Protein AF-A0A2H0D0N5-F1 (afdb_monomer_lite)

Radius of gyration: 19.89 Å; chains: 1; bounding box: 47×27×62 Å

Structure (mmCIF, N/CA/C/O backbone):
data_AF-A0A2H0D0N5-F1
#
_entry.id   AF-A0A2H0D0N5-F1
#
loop_
_atom_site.group_PDB
_atom_site.id
_atom_site.type_symbol
_atom_site.label_atom_id
_atom_site.label_alt_id
_atom_site.label_comp_id
_atom_site.label_asym_id
_atom_site.label_entity_id
_atom_site.label_seq_id
_atom_site.pdbx_PDB_ins_code
_atom_site.Cartn_x
_atom_site.Cartn_y
_atom_site.Cartn_z
_atom_site.occupancy
_atom_site.B_iso_or_equiv
_atom_site.auth_seq_id
_atom_site.auth_comp_id
_atom_site.auth_asym_id
_atom_site.auth_atom_id
_atom_site.pdbx_PDB_model_num
ATOM 1 N N . MET A 1 1 ? -8.485 -6.080 3.039 1.00 82.38 1 MET A N 1
ATOM 2 C CA . MET A 1 1 ? -8.251 -4.779 2.377 1.00 82.38 1 MET A CA 1
ATOM 3 C C . MET A 1 1 ? -9.154 -4.660 1.162 1.00 82.38 1 MET A C 1
ATOM 5 O O . MET A 1 1 ? -9.476 -5.690 0.584 1.00 82.38 1 MET A O 1
ATOM 9 N N . THR A 1 2 ? -9.593 -3.452 0.801 1.00 88.25 2 THR A N 1
ATOM 10 C CA . THR A 1 2 ? -10.503 -3.248 -0.345 1.00 88.25 2 THR A CA 1
ATOM 11 C C . THR A 1 2 ? -9.723 -3.030 -1.641 1.00 88.25 2 THR A C 1
ATOM 13 O O . THR A 1 2 ? -8.685 -2.363 -1.632 1.00 88.25 2 THR A O 1
ATOM 16 N N . GLY A 1 3 ? -10.232 -3.579 -2.749 1.00 87.06 3 GLY A N 1
ATOM 17 C CA . GLY A 1 3 ? -9.579 -3.579 -4.064 1.00 87.06 3 GLY A CA 1
ATOM 18 C C . GLY A 1 3 ? -9.334 -2.199 -4.684 1.00 87.06 3 GLY A C 1
ATOM 19 O O . GLY A 1 3 ? -8.473 -2.068 -5.548 1.00 87.06 3 GLY A O 1
ATOM 20 N N . ASP A 1 4 ? -10.053 -1.173 -4.233 1.00 89.81 4 ASP A N 1
ATOM 21 C CA . ASP A 1 4 ? -9.919 0.212 -4.692 1.00 89.81 4 ASP A CA 1
ATOM 22 C C . ASP A 1 4 ? -8.835 1.009 -3.953 1.00 89.81 4 ASP A C 1
ATOM 24 O O . ASP A 1 4 ? -8.603 2.178 -4.257 1.00 89.81 4 ASP A O 1
ATOM 28 N N . THR A 1 5 ? -8.133 0.384 -3.004 1.00 91.19 5 THR A N 1
ATOM 29 C CA . THR A 1 5 ? -7.027 1.053 -2.321 1.00 91.19 5 THR A CA 1
ATOM 30 C C . THR A 1 5 ? -5.884 1.302 -3.299 1.00 91.19 5 THR A C 1
ATOM 32 O O . THR A 1 5 ? -5.349 0.359 -3.881 1.00 91.19 5 THR A O 1
ATOM 35 N N . LEU A 1 6 ? -5.497 2.567 -3.461 1.00 94.06 6 LEU A N 1
ATOM 36 C CA . LEU A 1 6 ? -4.447 2.974 -4.390 1.00 94.06 6 LEU A CA 1
ATOM 37 C C . LEU A 1 6 ? -3.058 2.725 -3.799 1.00 94.06 6 LEU A C 1
ATOM 39 O O . LEU A 1 6 ? -2.748 3.173 -2.695 1.00 94.06 6 LEU A O 1
ATOM 43 N N . LEU A 1 7 ? -2.212 2.049 -4.570 1.00 94.38 7 LEU A N 1
ATOM 44 C CA . LEU A 1 7 ? -0.817 1.799 -4.246 1.00 94.38 7 LEU A CA 1
ATOM 45 C C . LEU A 1 7 ? 0.098 2.652 -5.133 1.00 94.38 7 LEU A C 1
ATOM 47 O O . LEU A 1 7 ? -0.070 2.645 -6.357 1.00 94.38 7 LEU A O 1
ATOM 51 N N . PRO A 1 8 ? 1.087 3.355 -4.550 1.00 95.75 8 PRO A N 1
ATOM 52 C CA . PRO A 1 8 ? 2.167 3.961 -5.314 1.00 95.75 8 PRO A CA 1
ATOM 53 C C . PRO A 1 8 ? 3.080 2.862 -5.858 1.00 95.75 8 PRO A C 1
ATOM 55 O O . PRO A 1 8 ? 3.793 2.188 -5.106 1.00 95.75 8 PRO A O 1
ATOM 58 N N . ILE A 1 9 ? 3.053 2.683 -7.174 1.00 95.88 9 ILE A N 1
ATOM 59 C CA . ILE A 1 9 ? 3.868 1.699 -7.876 1.00 95.88 9 ILE A CA 1
ATOM 60 C C . ILE A 1 9 ? 4.764 2.370 -8.913 1.00 95.88 9 ILE A C 1
ATOM 62 O O . ILE A 1 9 ? 4.460 3.447 -9.426 1.00 95.88 9 ILE A O 1
ATOM 66 N N . ARG A 1 10 ? 5.847 1.680 -9.267 1.00 94.56 10 ARG A N 1
ATOM 67 C CA . ARG A 1 10 ? 6.591 1.916 -10.499 1.00 94.56 10 ARG A CA 1
ATOM 68 C C . ARG A 1 10 ? 6.594 0.663 -11.369 1.00 94.56 10 ARG A C 1
ATOM 70 O O . ARG A 1 10 ? 6.829 -0.446 -10.876 1.00 94.56 10 ARG A O 1
ATOM 77 N N . ARG A 1 11 ? 6.365 0.841 -12.668 1.00 92.62 11 ARG A N 1
AT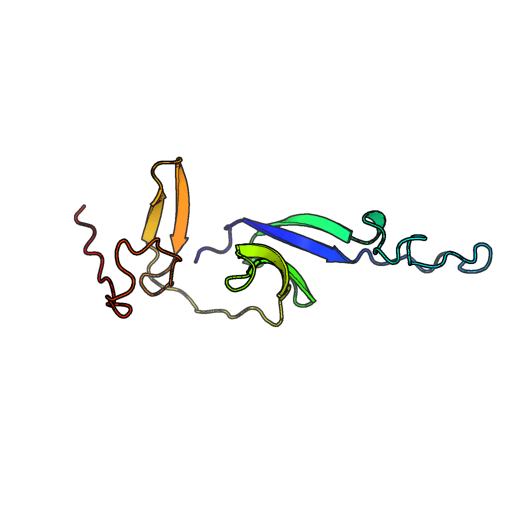OM 78 C CA . ARG A 1 11 ? 6.328 -0.230 -13.674 1.00 92.62 11 ARG A CA 1
ATOM 79 C C . ARG A 1 11 ? 7.364 0.049 -14.752 1.00 92.62 11 ARG A C 1
ATOM 81 O O . ARG A 1 11 ? 7.472 1.174 -15.221 1.00 92.62 11 ARG A O 1
ATOM 88 N N . ARG A 1 12 ? 8.146 -0.959 -15.145 1.00 88.56 12 ARG A N 1
ATOM 89 C CA . ARG A 1 12 ? 9.164 -0.788 -16.192 1.00 88.56 12 ARG A CA 1
ATOM 90 C C . ARG A 1 12 ? 8.487 -0.571 -17.546 1.00 88.56 12 ARG A C 1
ATOM 92 O O . ARG A 1 12 ? 7.653 -1.388 -17.946 1.00 88.56 12 ARG A O 1
ATOM 99 N N . LYS A 1 13 ? 8.878 0.477 -18.268 1.00 84.69 13 LYS A N 1
ATOM 100 C CA . LYS A 1 13 ? 8.395 0.744 -19.625 1.00 84.69 13 LYS A CA 1
ATOM 101 C C . LYS A 1 13 ? 8.819 -0.391 -20.556 1.00 84.69 13 LYS A C 1
ATOM 103 O O . LYS A 1 13 ? 9.974 -0.822 -20.570 1.00 84.69 13 LYS A O 1
ATOM 108 N N . LYS A 1 14 ? 7.883 -0.890 -21.367 1.00 73.00 14 LYS A N 1
ATOM 109 C CA . LYS A 1 14 ? 8.217 -1.804 -22.467 1.00 73.00 14 LYS A CA 1
ATOM 110 C C . LYS A 1 14 ? 8.845 -0.972 -23.581 1.00 73.00 14 LYS A C 1
ATOM 112 O O . LYS A 1 14 ? 8.128 -0.309 -24.325 1.00 73.00 14 LYS A O 1
ATOM 117 N N . VAL A 1 15 ? 10.170 -1.007 -23.707 1.00 64.38 15 VAL A N 1
ATOM 118 C CA . VAL A 1 15 ? 10.861 -0.413 -24.859 1.00 64.38 15 VAL A CA 1
ATOM 119 C C . VAL A 1 15 ? 10.343 -1.115 -26.118 1.00 64.38 15 VAL A C 1
ATOM 121 O O . VAL A 1 15 ? 10.585 -2.309 -26.317 1.00 64.38 15 VAL A O 1
ATOM 124 N N . LYS A 1 16 ? 9.577 -0.404 -26.957 1.00 53.19 16 LYS A N 1
ATOM 125 C CA . LYS A 1 16 ? 9.206 -0.910 -28.284 1.00 53.19 16 LYS A CA 1
ATOM 126 C C . LYS A 1 16 ? 10.513 -1.111 -29.046 1.00 53.19 16 LYS A C 1
ATOM 128 O O . LYS A 1 16 ? 11.291 -0.174 -29.179 1.00 53.19 16 LYS A O 1
ATOM 133 N N . LYS A 1 17 ? 10.763 -2.322 -29.549 1.00 49.31 17 LYS A N 1
ATOM 134 C CA . LYS A 1 17 ? 11.880 -2.621 -30.459 1.00 49.31 17 LYS A CA 1
ATOM 135 C C . LYS A 1 17 ? 11.656 -1.951 -31.829 1.00 49.31 17 LYS A C 1
ATOM 137 O O . LYS A 1 17 ? 11.624 -2.637 -32.841 1.00 49.31 17 LYS A O 1
ATOM 142 N N . LEU A 1 18 ? 11.460 -0.635 -31.883 1.00 47.81 18 LEU A N 1
ATOM 143 C CA . LEU A 1 18 ? 11.583 0.110 -33.129 1.00 47.81 18 LEU A CA 1
ATOM 144 C C . LEU A 1 18 ? 13.057 0.514 -33.258 1.00 47.81 18 LEU A C 1
ATOM 146 O O . LEU A 1 18 ? 13.532 1.403 -32.566 1.00 47.81 18 LEU A O 1
ATOM 150 N N . ASN A 1 19 ? 13.778 -0.206 -34.117 1.00 46.31 19 ASN A N 1
ATOM 151 C CA . ASN A 1 19 ? 15.086 0.157 -34.671 1.00 46.31 19 ASN A CA 1
ATOM 152 C C . ASN A 1 19 ? 16.214 0.448 -33.664 1.00 46.31 19 ASN A C 1
ATOM 154 O O . ASN A 1 19 ? 16.801 1.527 -33.630 1.00 46.31 19 ASN A O 1
ATOM 158 N N . LYS A 1 20 ? 16.630 -0.593 -32.933 1.00 49.84 20 LYS A N 1
ATOM 159 C CA . LYS A 1 20 ? 17.920 -0.662 -32.220 1.00 49.84 20 LYS A CA 1
ATOM 160 C C . LYS A 1 20 ? 19.096 -0.781 -33.210 1.00 49.84 20 LYS A C 1
ATOM 162 O O . LYS A 1 20 ? 19.802 -1.784 -33.204 1.00 49.84 20 LYS A O 1
ATOM 167 N N . LYS A 1 21 ? 19.269 0.180 -34.122 1.00 47.19 21 LYS A N 1
ATOM 168 C CA . LYS A 1 21 ? 20.420 0.186 -35.044 1.00 47.19 21 LYS A CA 1
ATOM 169 C C . LYS A 1 21 ? 21.196 1.500 -35.108 1.00 47.19 21 LYS A C 1
ATOM 171 O O . LYS A 1 21 ? 22.122 1.565 -35.901 1.00 47.19 21 LYS A O 1
ATOM 176 N N . LEU A 1 22 ? 20.873 2.513 -34.297 1.00 49.19 22 LEU A N 1
ATOM 177 C CA . LEU A 1 22 ? 21.560 3.807 -34.425 1.00 49.19 22 LEU A CA 1
ATOM 178 C C . LEU A 1 22 ? 22.140 4.430 -33.160 1.00 49.19 22 LEU A C 1
ATOM 180 O O . LEU A 1 22 ? 23.074 5.201 -33.312 1.00 49.19 22 LEU A O 1
ATOM 184 N N . ASN A 1 23 ? 21.728 4.067 -31.943 1.00 46.16 23 ASN A N 1
ATOM 185 C CA . ASN A 1 23 ? 22.340 4.678 -30.763 1.00 46.16 23 ASN A CA 1
ATOM 186 C C . ASN A 1 23 ? 22.797 3.612 -29.762 1.00 46.16 23 ASN A C 1
ATOM 188 O O . ASN A 1 23 ? 21.978 2.854 -29.234 1.00 46.16 23 ASN A O 1
ATOM 192 N N . ASN A 1 24 ? 24.104 3.585 -29.493 1.00 52.19 24 ASN A N 1
ATOM 193 C CA . ASN A 1 24 ? 24.723 2.931 -28.339 1.00 52.19 24 ASN A CA 1
ATOM 194 C C . ASN A 1 24 ? 24.266 3.639 -27.047 1.00 52.19 24 ASN A C 1
ATOM 196 O O . ASN A 1 24 ? 25.052 4.313 -26.393 1.00 52.19 24 ASN A O 1
ATOM 200 N N . PHE A 1 25 ? 22.976 3.552 -26.714 1.00 58.53 25 PHE A N 1
ATOM 201 C CA . PHE A 1 25 ? 22.464 4.014 -25.427 1.00 58.53 25 PHE A CA 1
ATOM 202 C C . PHE A 1 25 ? 22.825 2.971 -24.378 1.00 58.53 25 PHE A C 1
ATOM 204 O O . PHE A 1 25 ? 22.196 1.911 -24.295 1.00 58.53 25 PHE A O 1
ATOM 211 N N . ASP A 1 26 ? 23.864 3.275 -23.611 1.00 55.78 26 ASP A N 1
ATOM 212 C CA . ASP A 1 26 ? 24.123 2.611 -22.346 1.00 55.78 26 ASP A CA 1
ATOM 213 C C . ASP A 1 26 ? 22.964 2.966 -21.391 1.00 55.78 26 ASP A C 1
ATOM 215 O O . ASP A 1 26 ? 22.658 4.147 -21.215 1.00 55.78 26 ASP A O 1
ATOM 219 N N . PRO A 1 27 ? 22.238 1.988 -20.821 1.00 55.16 27 PRO A N 1
ATOM 220 C CA . PRO A 1 27 ? 21.084 2.254 -19.957 1.00 55.16 27 PRO A CA 1
ATOM 221 C C . PRO A 1 27 ? 21.468 2.776 -18.561 1.00 55.16 27 PRO A C 1
ATOM 223 O O . PRO A 1 27 ? 20.588 3.035 -17.739 1.00 55.16 27 PRO A O 1
ATOM 226 N N . LEU A 1 28 ? 22.765 2.896 -18.281 1.00 53.50 28 LEU A N 1
ATOM 227 C CA . LEU A 1 28 ? 23.319 3.479 -17.066 1.00 53.50 28 LEU A CA 1
ATOM 228 C C . LEU A 1 28 ? 23.635 4.956 -17.320 1.00 53.50 28 LEU A C 1
ATOM 230 O O . LEU A 1 28 ? 24.294 5.294 -18.302 1.00 53.50 28 LEU A O 1
ATOM 234 N N . ASN A 1 29 ? 23.203 5.834 -16.415 1.00 57.91 29 ASN A N 1
ATOM 235 C CA . ASN A 1 29 ? 23.761 7.181 -16.335 1.00 57.91 29 ASN A CA 1
ATOM 236 C C . ASN A 1 29 ? 25.269 7.102 -16.041 1.00 57.91 29 ASN A C 1
ATOM 238 O O . ASN A 1 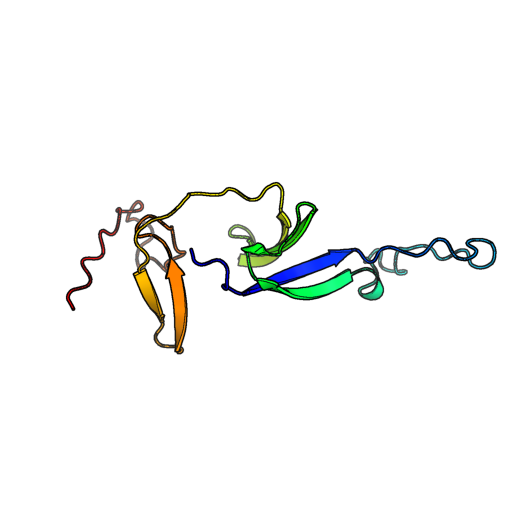29 ? 25.749 6.101 -15.506 1.00 57.91 29 ASN A O 1
ATOM 242 N N . GLN A 1 30 ? 26.028 8.162 -16.343 1.00 60.97 30 GLN A N 1
ATOM 243 C CA . GLN A 1 30 ? 27.476 8.214 -16.058 1.00 60.97 30 GLN A CA 1
ATOM 244 C C . GLN A 1 30 ? 27.822 7.964 -14.573 1.00 60.97 30 GLN A C 1
ATOM 246 O O . GLN A 1 30 ? 28.955 7.606 -14.267 1.00 60.97 30 GLN A O 1
ATOM 251 N N . ASP A 1 31 ? 26.855 8.104 -13.661 1.00 57.78 31 ASP A N 1
ATOM 252 C CA . ASP A 1 31 ? 26.967 7.845 -12.220 1.00 57.78 31 ASP A CA 1
ATOM 253 C C . ASP A 1 31 ? 26.491 6.436 -11.790 1.00 57.78 31 ASP A C 1
ATOM 255 O O . ASP A 1 31 ? 26.425 6.134 -10.598 1.00 57.78 31 ASP A O 1
ATOM 259 N N . GLY A 1 32 ? 26.143 5.560 -12.740 1.00 55.94 32 GLY A N 1
ATOM 260 C CA . GLY A 1 32 ? 25.649 4.207 -12.475 1.00 55.94 32 GLY A CA 1
ATOM 261 C C . GLY A 1 32 ? 24.190 4.140 -12.010 1.00 55.94 32 GLY A C 1
ATOM 262 O O . GLY A 1 32 ? 23.720 3.065 -11.622 1.00 55.94 32 GLY A O 1
ATOM 263 N N . THR A 1 33 ? 23.449 5.253 -12.042 1.00 50.19 33 THR A N 1
ATOM 264 C CA . THR A 1 33 ? 22.018 5.256 -11.715 1.00 50.19 33 THR A CA 1
ATOM 265 C C . THR A 1 33 ? 21.167 4.846 -12.920 1.00 50.19 33 THR A C 1
ATOM 267 O O . THR A 1 33 ? 21.516 5.086 -14.076 1.00 50.19 33 THR A O 1
ATOM 270 N N . LEU A 1 34 ? 20.036 4.183 -12.657 1.00 52.44 34 LEU A N 1
ATOM 271 C CA . LEU A 1 34 ? 19.053 3.862 -13.694 1.00 52.44 34 LEU A CA 1
ATOM 272 C C . LEU A 1 34 ? 18.320 5.141 -14.105 1.00 52.44 34 LEU A C 1
ATOM 274 O O . LEU A 1 34 ? 17.856 5.889 -13.242 1.00 52.44 34 LEU A O 1
ATOM 278 N N . ASN A 1 35 ? 18.157 5.356 -15.409 1.00 57.69 35 ASN A N 1
ATOM 279 C CA . ASN A 1 35 ? 17.366 6.460 -15.936 1.00 57.69 35 ASN A CA 1
ATOM 280 C C . ASN A 1 35 ? 15.941 6.432 -15.358 1.00 57.69 35 ASN A C 1
ATOM 282 O O . ASN A 1 35 ? 15.214 5.449 -15.507 1.00 57.69 35 ASN A O 1
ATOM 286 N N . ASN A 1 36 ? 15.500 7.532 -14.733 1.00 58.31 36 ASN A N 1
ATOM 287 C CA . ASN A 1 36 ? 14.102 7.686 -14.296 1.00 58.31 36 ASN A CA 1
ATOM 288 C C . ASN A 1 36 ? 13.111 7.566 -15.469 1.00 58.31 36 ASN A C 1
ATOM 290 O O . ASN A 1 36 ? 11.932 7.291 -15.258 1.00 58.31 36 ASN A O 1
ATOM 294 N N . GLU A 1 37 ? 13.596 7.718 -16.703 1.00 62.75 37 GLU A N 1
ATOM 295 C CA . GLU A 1 37 ? 12.834 7.503 -17.928 1.00 62.75 37 GLU A CA 1
ATOM 296 C C . GLU A 1 37 ? 12.424 6.042 -18.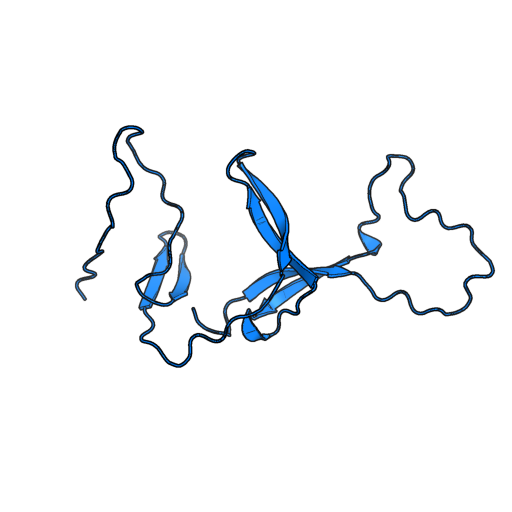155 1.00 62.75 37 GLU A C 1
ATOM 298 O O . GLU A 1 37 ? 11.505 5.811 -18.935 1.00 62.75 37 GLU A O 1
ATOM 303 N N . ASP A 1 38 ? 13.015 5.064 -17.462 1.00 79.81 38 ASP A N 1
ATOM 304 C CA . ASP A 1 38 ? 12.721 3.637 -17.655 1.00 79.81 38 ASP A CA 1
ATOM 305 C C . ASP A 1 38 ? 11.444 3.157 -16.954 1.00 79.81 38 ASP A C 1
ATOM 307 O O . ASP A 1 38 ? 10.977 2.039 -17.209 1.00 79.81 38 ASP A O 1
ATOM 311 N N . TYR A 1 39 ? 10.876 3.968 -16.061 1.00 86.94 39 TYR A N 1
ATOM 312 C CA . TYR A 1 39 ? 9.745 3.578 -15.226 1.00 86.94 39 TYR A CA 1
ATOM 313 C C . TYR A 1 39 ? 8.573 4.555 -15.340 1.00 86.94 39 TYR A C 1
ATOM 315 O O . TYR A 1 39 ? 8.751 5.767 -15.414 1.00 86.94 39 TYR A O 1
ATOM 323 N N . ASP A 1 40 ? 7.362 4.004 -15.317 1.00 90.12 40 ASP A N 1
ATOM 324 C CA . ASP A 1 40 ? 6.118 4.746 -15.127 1.00 90.12 40 ASP A CA 1
ATOM 325 C C . ASP A 1 40 ? 5.756 4.734 -13.642 1.00 90.12 40 ASP A C 1
ATOM 327 O O . ASP A 1 40 ? 5.629 3.658 -13.051 1.00 90.12 40 ASP A O 1
ATOM 331 N N . TYR A 1 41 ? 5.582 5.915 -13.048 1.00 93.19 41 TYR A N 1
ATOM 332 C CA . TYR A 1 41 ? 5.149 6.088 -11.660 1.00 93.19 41 TYR A CA 1
ATOM 333 C C . TYR A 1 41 ? 3.638 6.297 -11.616 1.00 93.19 41 TYR A C 1
ATOM 335 O O . TYR A 1 41 ? 3.120 7.237 -12.215 1.00 93.19 41 TYR A O 1
ATOM 343 N N . LEU A 1 42 ? 2.927 5.408 -10.925 1.00 94.12 42 LEU A N 1
ATOM 344 C CA . LEU A 1 42 ? 1.471 5.316 -10.989 1.00 94.12 42 LEU A CA 1
ATOM 345 C C . LEU A 1 42 ? 0.871 5.150 -9.591 1.00 94.12 42 LEU A C 1
ATOM 347 O O . LEU A 1 42 ? 1.448 4.493 -8.725 1.00 94.12 42 LEU A O 1
ATOM 351 N N . LEU A 1 43 ? -0.339 5.677 -9.402 1.00 95.75 43 LEU A N 1
ATOM 352 C CA . LEU A 1 43 ? -1.235 5.277 -8.318 1.00 95.75 43 LEU A CA 1
ATOM 353 C C . LEU A 1 43 ? -2.232 4.271 -8.885 1.00 95.75 43 LEU A C 1
ATOM 355 O O . LEU A 1 43 ? -3.114 4.638 -9.655 1.00 95.75 43 LEU A O 1
ATOM 359 N N . THR A 1 44 ? -2.057 2.998 -8.543 1.00 94.44 44 THR A N 1
ATOM 360 C CA . THR A 1 44 ? -2.844 1.899 -9.120 1.00 94.44 44 THR A CA 1
ATOM 361 C C . THR A 1 44 ? -3.646 1.200 -8.026 1.00 94.44 44 THR A C 1
ATOM 363 O O . THR A 1 44 ? -3.072 0.907 -6.975 1.00 94.44 44 THR A O 1
ATOM 366 N N . PRO A 1 45 ? -4.948 0.924 -8.223 1.00 95.00 45 PRO A N 1
ATOM 367 C CA . PRO A 1 45 ? -5.722 0.118 -7.284 1.00 95.00 45 PRO A CA 1
ATOM 368 C C . PRO A 1 45 ? -5.057 -1.239 -7.026 1.00 95.00 45 PRO A C 1
ATOM 370 O O . PRO A 1 45 ? -4.542 -1.861 -7.952 1.00 95.00 45 PRO A O 1
ATOM 373 N N . ILE A 1 46 ? -5.091 -1.735 -5.787 1.00 93.31 46 ILE A N 1
ATOM 374 C CA . ILE A 1 46 ? -4.445 -3.004 -5.403 1.00 93.31 46 ILE A CA 1
ATOM 375 C C . ILE A 1 46 ? -4.942 -4.208 -6.218 1.00 93.31 46 ILE A C 1
ATOM 377 O O . ILE A 1 46 ? -4.200 -5.165 -6.398 1.00 93.31 46 ILE A O 1
ATOM 381 N N . ARG A 1 47 ? -6.172 -4.167 -6.744 1.00 92.06 47 ARG A N 1
ATOM 382 C CA . ARG A 1 47 ? -6.700 -5.217 -7.633 1.00 92.06 47 ARG A CA 1
ATOM 383 C C . ARG A 1 47 ? -6.087 -5.207 -9.043 1.00 92.06 47 ARG A C 1
ATOM 385 O O . ARG A 1 47 ? -6.134 -6.226 -9.719 1.00 92.06 47 ARG A O 1
ATOM 392 N N . ASP A 1 48 ? -5.534 -4.070 -9.468 1.00 93.81 48 ASP A N 1
ATOM 393 C CA . ASP A 1 48 ? -5.059 -3.813 -10.836 1.00 93.81 48 ASP A CA 1
ATOM 394 C C . ASP A 1 48 ? -3.517 -3.819 -10.939 1.00 93.81 48 ASP A C 1
ATOM 396 O O . ASP A 1 48 ? -2.948 -3.645 -12.024 1.00 93.81 48 ASP A O 1
ATOM 400 N N . VAL A 1 49 ? -2.810 -4.010 -9.817 1.00 93.69 49 VAL A N 1
ATOM 401 C CA . VAL A 1 49 ? -1.349 -4.187 -9.824 1.00 93.69 49 VAL A CA 1
ATOM 402 C C . VAL A 1 49 ? -0.982 -5.549 -10.410 1.00 93.69 49 VAL A C 1
ATOM 404 O O . VAL A 1 49 ? -1.709 -6.528 -10.267 1.00 93.69 49 VAL A O 1
ATOM 407 N N . LEU A 1 50 ? 0.174 -5.637 -11.061 1.00 92.31 50 LEU A N 1
ATOM 408 C CA . LEU A 1 50 ? 0.620 -6.857 -11.727 1.00 92.31 50 LEU A CA 1
ATOM 409 C C . LEU A 1 50 ? 1.862 -7.439 -11.039 1.00 92.31 50 LEU A C 1
ATOM 411 O O . LEU A 1 50 ? 2.709 -6.689 -10.541 1.00 92.31 50 LEU A O 1
ATOM 415 N N . PRO A 1 51 ? 2.042 -8.774 -11.048 1.00 92.69 51 PRO A N 1
ATOM 416 C CA . PRO A 1 51 ? 3.313 -9.379 -10.673 1.00 92.69 51 PRO A CA 1
ATOM 417 C C . PRO A 1 51 ? 4.467 -8.763 -11.471 1.00 92.69 51 PRO A C 1
ATOM 419 O O . PRO A 1 51 ? 4.431 -8.684 -12.698 1.00 92.69 51 PRO A O 1
ATOM 422 N N . GLY A 1 52 ? 5.509 -8.328 -10.767 1.00 90.50 52 GLY A N 1
ATOM 423 C CA . GLY A 1 52 ? 6.641 -7.621 -11.361 1.00 90.50 52 GLY A CA 1
ATOM 424 C C . GLY A 1 52 ? 6.598 -6.099 -11.256 1.00 90.50 52 GLY A C 1
ATOM 425 O O . GLY A 1 52 ? 7.667 -5.491 -11.362 1.00 90.50 52 GLY A O 1
ATOM 426 N N . ASP A 1 53 ? 5.442 -5.502 -10.959 1.00 94.50 53 ASP A N 1
ATOM 427 C CA . ASP A 1 53 ? 5.384 -4.110 -10.511 1.00 94.50 53 ASP A CA 1
ATOM 428 C C . ASP A 1 53 ? 6.160 -3.941 -9.209 1.00 94.50 53 ASP A C 1
ATOM 430 O O . ASP A 1 53 ? 6.316 -4.884 -8.426 1.00 94.50 53 ASP A O 1
ATOM 434 N N . GLN A 1 54 ? 6.661 -2.733 -8.970 1.00 95.50 54 GLN A N 1
ATOM 435 C CA . GLN A 1 54 ? 7.367 -2.424 -7.738 1.00 95.50 54 GLN A CA 1
ATOM 436 C C . GLN A 1 54 ? 6.569 -1.414 -6.925 1.00 95.50 54 GLN A C 1
ATOM 438 O O . GLN A 1 54 ? 6.327 -0.308 -7.391 1.00 95.50 54 GLN A O 1
ATOM 443 N N . VAL A 1 55 ? 6.175 -1.785 -5.712 1.00 95.81 55 VAL A N 1
ATOM 444 C CA . VAL A 1 55 ? 5.403 -0.941 -4.794 1.00 95.81 55 VAL A CA 1
ATOM 445 C C . VAL A 1 55 ? 6.336 -0.225 -3.826 1.00 95.81 55 VAL A C 1
ATOM 447 O O . VAL A 1 55 ? 7.319 -0.805 -3.360 1.00 95.81 55 VAL A O 1
ATOM 450 N N . LEU A 1 56 ? 6.041 1.036 -3.517 1.00 96.06 56 LEU A N 1
ATOM 451 C CA . LEU A 1 56 ? 6.783 1.783 -2.506 1.00 96.06 56 LEU A CA 1
ATOM 452 C C . LEU A 1 56 ? 6.467 1.222 -1.113 1.00 96.06 56 LEU A C 1
ATOM 454 O O . LEU A 1 56 ? 5.316 1.217 -0.684 1.00 96.06 56 LEU A O 1
ATOM 458 N N . SER A 1 57 ? 7.485 0.732 -0.412 1.00 93.81 57 SER A N 1
ATOM 459 C CA . SER A 1 57 ? 7.365 0.084 0.898 1.00 93.81 57 SER A CA 1
ATOM 460 C C . SER A 1 57 ? 8.361 0.677 1.886 1.00 93.81 57 SER A C 1
ATOM 462 O O . SER A 1 57 ? 9.436 1.120 1.493 1.00 93.81 57 SER A O 1
ATOM 464 N N . LEU A 1 58 ? 8.040 0.666 3.179 1.00 94.94 58 LEU A N 1
ATOM 465 C CA . LEU A 1 58 ? 9.003 1.052 4.207 1.00 94.94 58 LEU A CA 1
ATOM 466 C C . LEU A 1 58 ? 10.044 -0.060 4.390 1.00 94.94 58 LEU A C 1
ATOM 468 O O . LEU A 1 58 ? 9.696 -1.222 4.590 1.00 94.94 58 LEU A O 1
ATOM 472 N N . ASN A 1 59 ? 11.323 0.297 4.341 1.00 94.19 59 ASN A N 1
ATOM 473 C CA . ASN A 1 59 ? 12.410 -0.539 4.822 1.00 94.19 59 ASN A CA 1
ATOM 474 C C . ASN A 1 59 ? 12.670 -0.198 6.297 1.00 94.19 59 ASN A C 1
ATOM 476 O O . ASN A 1 59 ? 13.127 0.899 6.607 1.00 94.19 59 ASN A O 1
ATOM 480 N N . GLU A 1 60 ? 12.367 -1.129 7.202 1.00 89.88 60 GLU A N 1
ATOM 481 C CA . GLU A 1 60 ? 12.479 -0.917 8.653 1.00 89.88 60 GLU A CA 1
ATOM 482 C C . GLU A 1 60 ? 13.931 -0.800 9.140 1.00 89.88 60 GLU A C 1
ATOM 484 O O . GLU A 1 60 ? 14.193 -0.106 10.118 1.00 89.88 60 GLU A O 1
ATOM 489 N N . ALA A 1 61 ? 14.890 -1.413 8.438 1.00 92.81 61 ALA A N 1
ATOM 490 C CA . ALA A 1 61 ? 16.304 -1.313 8.794 1.00 92.81 61 ALA A CA 1
ATOM 491 C C . ALA A 1 61 ? 16.877 0.071 8.459 1.00 92.81 61 ALA A C 1
ATOM 493 O O . ALA A 1 61 ? 17.660 0.628 9.225 1.00 92.81 61 ALA A O 1
ATOM 494 N N . THR A 1 62 ? 16.483 0.640 7.314 1.00 92.56 62 THR A N 1
ATOM 495 C CA . THR A 1 62 ? 16.983 1.946 6.846 1.00 92.56 62 THR A CA 1
ATOM 496 C C . THR A 1 62 ? 16.062 3.110 7.216 1.00 92.56 62 THR A C 1
ATOM 498 O O . THR A 1 62 ? 16.462 4.264 7.072 1.00 92.56 62 THR A O 1
ATOM 501 N N . ASN A 1 63 ? 14.840 2.829 7.688 1.00 92.06 63 ASN A N 1
ATOM 502 C CA . ASN A 1 63 ? 13.752 3.792 7.894 1.00 92.06 63 ASN A CA 1
ATOM 503 C C . ASN A 1 63 ? 13.440 4.651 6.653 1.00 92.06 63 ASN A C 1
ATOM 505 O O . ASN A 1 63 ? 13.033 5.809 6.763 1.00 92.06 63 ASN A O 1
ATOM 509 N N . ARG A 1 64 ? 13.628 4.092 5.451 1.00 94.69 64 ARG A N 1
ATOM 510 C CA . ARG A 1 64 ? 13.384 4.781 4.175 1.00 94.69 64 ARG A CA 1
ATOM 511 C C . ARG A 1 64 ? 12.346 4.051 3.337 1.00 94.69 64 ARG A C 1
ATOM 513 O O . ARG A 1 64 ? 12.197 2.834 3.419 1.00 94.69 64 ARG A O 1
ATOM 520 N N . ALA A 1 65 ? 11.614 4.812 2.531 1.00 93.69 65 ALA A N 1
ATOM 521 C CA . ALA A 1 65 ? 10.689 4.258 1.556 1.00 93.69 65 ALA A CA 1
ATOM 522 C C . ALA A 1 65 ? 11.466 3.784 0.317 1.00 93.69 65 ALA A C 1
ATOM 524 O O . ALA A 1 65 ? 12.162 4.566 -0.325 1.00 93.69 65 ALA A O 1
ATOM 525 N N . GLU A 1 66 ? 11.342 2.503 -0.014 1.00 94.56 66 GLU A N 1
ATOM 526 C CA . GLU A 1 66 ? 12.061 1.837 -1.096 1.00 94.56 66 GLU A CA 1
ATOM 527 C C . GLU A 1 66 ? 11.088 1.004 -1.938 1.00 94.56 66 GLU A C 1
ATOM 529 O O . GLU A 1 66 ? 10.148 0.391 -1.427 1.00 94.56 66 GLU A O 1
ATOM 534 N N . TYR A 1 67 ? 11.306 0.964 -3.250 1.00 94.44 67 TYR A N 1
ATOM 535 C CA . TYR A 1 67 ? 10.474 0.177 -4.156 1.00 94.44 67 TYR A CA 1
ATOM 536 C C . TYR A 1 67 ? 10.819 -1.313 -4.075 1.00 94.44 67 TYR A C 1
ATOM 538 O O . TYR A 1 67 ? 11.970 -1.700 -4.281 1.00 94.44 67 TYR A O 1
ATOM 546 N N . ARG A 1 68 ? 9.813 -2.164 -3.842 1.00 93.94 68 ARG A N 1
ATOM 547 C CA . ARG A 1 68 ? 9.963 -3.627 -3.790 1.00 93.94 68 ARG A CA 1
ATOM 548 C C . ARG A 1 68 ? 9.035 -4.330 -4.769 1.00 93.94 68 ARG A C 1
ATOM 550 O O . ARG A 1 68 ? 7.893 -3.929 -4.959 1.00 93.94 68 ARG A O 1
ATOM 557 N N . LYS A 1 69 ? 9.539 -5.396 -5.391 1.00 94.81 69 LYS A N 1
ATOM 558 C CA . LYS A 1 69 ? 8.826 -6.160 -6.420 1.00 94.81 69 LYS A CA 1
ATOM 559 C C . LYS A 1 69 ? 7.665 -6.961 -5.822 1.00 94.81 69 LYS A C 1
ATOM 561 O O . LYS A 1 69 ? 7.869 -7.746 -4.897 1.00 94.81 69 LYS A O 1
ATOM 566 N N . ILE A 1 70 ? 6.482 -6.829 -6.412 1.00 93.75 70 ILE A N 1
ATOM 567 C CA . ILE A 1 70 ? 5.311 -7.658 -6.124 1.00 93.75 70 ILE A CA 1
ATOM 568 C C . ILE A 1 70 ? 5.527 -9.038 -6.748 1.00 93.75 70 ILE A C 1
ATOM 570 O O . ILE A 1 70 ? 5.815 -9.157 -7.943 1.00 93.75 70 ILE A O 1
ATOM 574 N N . ARG A 1 71 ? 5.405 -10.090 -5.932 1.00 92.88 71 ARG A N 1
ATOM 575 C CA . ARG A 1 71 ? 5.593 -11.484 -6.370 1.00 92.88 71 ARG A CA 1
ATOM 576 C C . ARG A 1 71 ? 4.295 -12.124 -6.848 1.00 92.88 71 ARG A C 1
ATOM 578 O O . ARG A 1 71 ? 4.307 -12.806 -7.864 1.00 92.88 71 ARG A O 1
ATOM 585 N N . ALA A 1 72 ? 3.210 -11.909 -6.114 1.00 89.19 72 ALA A N 1
ATOM 586 C CA . ALA A 1 72 ? 1.904 -12.483 -6.393 1.00 89.19 72 ALA A CA 1
ATOM 587 C C . ALA A 1 72 ? 0.806 -11.630 -5.748 1.00 89.19 72 ALA A C 1
ATOM 589 O O . ALA A 1 72 ? 1.067 -10.908 -4.784 1.00 89.19 72 ALA A O 1
ATOM 590 N N . LEU A 1 73 ? -0.410 -11.758 -6.277 1.00 89.00 73 LEU A N 1
ATOM 591 C CA . LEU A 1 73 ? -1.639 -11.305 -5.637 1.00 89.00 73 LEU A CA 1
ATOM 592 C C . LEU A 1 73 ? -2.362 -12.51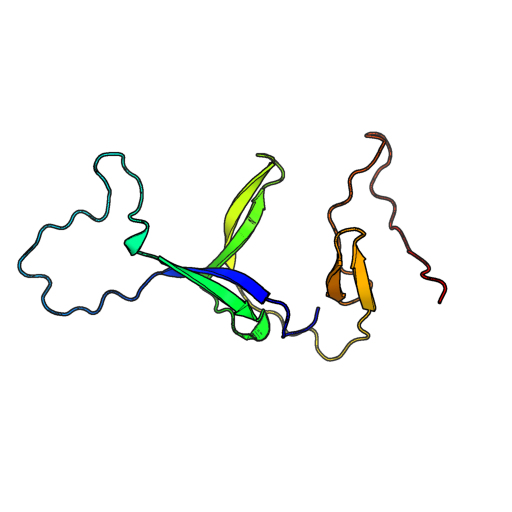7 -5.057 1.00 89.00 73 LEU A C 1
ATOM 594 O O . LEU A 1 73 ? -2.385 -13.580 -5.675 1.00 89.00 73 LEU A O 1
ATOM 598 N N . MET A 1 74 ? -2.929 -12.349 -3.869 1.00 87.38 74 MET A N 1
ATOM 599 C CA . MET A 1 74 ? -3.681 -13.387 -3.175 1.00 87.38 74 MET A CA 1
ATOM 600 C C . MET A 1 74 ? -5.126 -12.925 -3.025 1.00 87.38 74 MET A C 1
ATOM 602 O O . MET A 1 74 ? -5.374 -11.857 -2.463 1.00 87.38 74 MET A O 1
ATOM 606 N N . ASP A 1 75 ? -6.061 -13.730 -3.522 1.00 86.31 75 ASP A N 1
ATOM 607 C CA . ASP A 1 75 ? -7.484 -13.530 -3.276 1.00 86.31 75 ASP A CA 1
ATOM 608 C C . ASP A 1 75 ? -7.859 -14.189 -1.944 1.00 86.31 75 ASP A C 1
ATOM 610 O O . ASP A 1 75 ? -7.669 -15.389 -1.746 1.00 86.31 75 ASP A O 1
ATOM 614 N N . MET A 1 76 ? -8.352 -13.378 -1.012 1.00 85.56 76 MET A N 1
ATOM 615 C CA . MET A 1 76 ? -8.726 -13.804 0.338 1.00 85.56 76 MET A CA 1
ATOM 616 C C . MET A 1 76 ? -10.236 -14.027 0.488 1.00 85.56 76 MET A C 1
ATOM 618 O O . MET A 1 76 ? -10.701 -14.287 1.607 1.00 85.56 76 MET A O 1
ATOM 622 N N . GLY A 1 77 ? -10.984 -13.928 -0.617 1.00 88.31 77 GLY A N 1
ATOM 623 C CA . GLY A 1 77 ? -12.433 -14.046 -0.669 1.00 88.31 77 GLY A CA 1
ATOM 624 C C . GLY A 1 77 ? -13.157 -12.869 -0.014 1.00 88.31 77 GLY A C 1
ATOM 625 O O . GLY A 1 77 ? -12.591 -11.807 0.258 1.00 88.31 77 GLY A O 1
ATOM 626 N N . VAL A 1 78 ? -14.443 -13.072 0.266 1.00 88.94 78 VAL A N 1
ATOM 627 C CA . VAL A 1 78 ? -15.291 -12.077 0.932 1.00 88.94 78 VAL A CA 1
ATOM 628 C C . VAL A 1 78 ? -15.108 -12.179 2.444 1.00 88.94 78 VAL A C 1
ATOM 630 O O . VAL A 1 78 ? -15.276 -13.246 3.032 1.00 88.94 78 VAL A O 1
ATOM 633 N N . ARG A 1 79 ? -14.762 -11.062 3.088 1.00 90.81 79 ARG A N 1
ATOM 634 C CA . ARG A 1 79 ? -14.566 -10.960 4.543 1.00 90.81 79 ARG A CA 1
ATOM 635 C C . ARG A 1 79 ? -15.131 -9.643 5.059 1.00 90.81 79 ARG A C 1
ATOM 637 O O . ARG A 1 79 ? -15.278 -8.692 4.294 1.00 90.81 79 ARG A O 1
ATOM 644 N N . ALA A 1 80 ? -15.387 -9.573 6.363 1.00 92.31 80 ALA A N 1
ATOM 645 C CA . ALA A 1 80 ? -15.746 -8.320 7.020 1.00 92.31 80 ALA A CA 1
ATOM 646 C C . ALA A 1 80 ? -14.626 -7.275 6.866 1.00 92.31 80 ALA A C 1
ATOM 648 O O . ALA A 1 80 ? -13.435 -7.588 6.996 1.00 92.31 80 ALA A O 1
ATOM 649 N N . ILE A 1 81 ? -15.024 -6.035 6.585 1.00 93.69 81 ILE A N 1
ATOM 650 C CA . ILE A 1 81 ? -14.127 -4.902 6.354 1.00 93.69 81 ILE A CA 1
ATOM 651 C C . ILE A 1 81 ? -14.381 -3.848 7.432 1.00 93.69 81 ILE A C 1
ATOM 653 O O . ILE A 1 81 ? -15.524 -3.544 7.758 1.00 93.69 81 ILE A O 1
ATOM 657 N N . TYR A 1 82 ? -13.300 -3.277 7.949 1.00 94.25 82 TYR A N 1
ATOM 658 C CA . TYR A 1 82 ? -13.279 -2.200 8.927 1.00 94.25 82 TYR A CA 1
ATOM 659 C C . TYR A 1 82 ? -12.618 -0.973 8.314 1.00 94.25 82 TYR A C 1
ATOM 661 O O . TYR A 1 82 ? -11.607 -1.093 7.616 1.00 94.25 82 TYR A O 1
ATOM 669 N N . GLU A 1 83 ? -13.174 0.203 8.588 1.00 94.81 83 GLU A N 1
ATOM 670 C CA . GLU A 1 83 ? -12.595 1.484 8.201 1.00 94.81 83 GLU A CA 1
ATOM 671 C C . GLU A 1 83 ? -11.752 2.054 9.345 1.00 94.81 83 GLU A C 1
ATOM 673 O O . GLU A 1 83 ? -12.226 2.208 10.468 1.00 94.81 83 GLU A O 1
ATOM 678 N N . LEU A 1 84 ? -10.493 2.376 9.053 1.00 93.19 84 LEU A N 1
ATOM 679 C CA . LEU A 1 84 ? -9.590 3.062 9.966 1.00 93.19 84 LEU A CA 1
ATOM 680 C C . LEU A 1 84 ? -9.294 4.446 9.399 1.00 93.19 84 LEU A C 1
ATOM 682 O O . LEU A 1 84 ? -8.802 4.567 8.275 1.00 93.19 84 LEU A O 1
ATOM 686 N N . ARG A 1 85 ? -9.543 5.484 10.199 1.00 95.06 85 ARG A N 1
ATOM 687 C CA . ARG A 1 85 ? -9.236 6.877 9.869 1.00 95.06 85 ARG A CA 1
ATOM 688 C C . ARG A 1 85 ? -8.180 7.422 10.828 1.00 95.06 85 ARG A C 1
ATOM 690 O O . ARG A 1 85 ? -8.351 7.375 12.043 1.00 95.06 85 ARG A O 1
ATOM 697 N N . THR A 1 86 ? -7.085 7.955 10.293 1.00 94.12 86 THR A N 1
ATOM 698 C CA . THR A 1 86 ? -6.044 8.613 11.096 1.00 94.12 86 THR A CA 1
ATOM 699 C C . THR A 1 86 ? -6.435 10.052 11.435 1.00 94.12 86 THR A C 1
ATOM 701 O O . THR A 1 86 ? -7.246 10.668 10.745 1.00 94.12 86 THR A O 1
ATOM 704 N N . LYS A 1 87 ? -5.779 10.649 12.441 1.00 95.38 87 LYS A N 1
ATOM 705 C CA . LYS A 1 87 ? -5.931 12.082 12.771 1.00 95.38 87 LYS A CA 1
ATOM 706 C C . LYS A 1 87 ? -5.650 13.006 11.576 1.00 95.38 87 LYS A C 1
ATOM 708 O O . LYS A 1 87 ? -6.252 14.064 11.466 1.00 95.38 87 LYS A O 1
ATOM 713 N N . SER A 1 88 ? -4.749 12.603 10.678 1.00 94.44 88 SER A N 1
ATOM 714 C CA . SER A 1 88 ? -4.434 13.335 9.443 1.00 94.44 88 SER A CA 1
ATOM 715 C C . SER A 1 88 ? -5.475 13.166 8.329 1.00 94.44 88 SER A C 1
ATOM 717 O O . SER A 1 88 ? -5.289 13.716 7.249 1.00 94.44 88 SER A O 1
ATOM 719 N N . GLY A 1 89 ? -6.543 12.396 8.556 1.00 93.56 89 GLY A N 1
ATOM 720 C CA . GLY A 1 89 ? -7.617 12.179 7.588 1.00 93.56 89 GLY A CA 1
ATOM 721 C C . GLY A 1 89 ? -7.353 11.067 6.570 1.00 93.56 89 GLY A C 1
ATOM 722 O O . GLY A 1 89 ? -8.169 10.876 5.674 1.00 93.56 89 GLY A O 1
ATOM 723 N N . ARG A 1 90 ? -6.256 10.304 6.694 1.00 92.25 90 ARG A N 1
ATOM 724 C CA . ARG A 1 90 ? -6.021 9.133 5.832 1.00 92.25 90 ARG A CA 1
ATOM 725 C C . ARG A 1 90 ? -6.964 8.010 6.235 1.00 92.25 90 ARG A C 1
ATOM 727 O O . ARG A 1 90 ? -7.140 7.761 7.426 1.00 92.25 90 ARG A O 1
ATOM 734 N N . ILE A 1 91 ? -7.535 7.334 5.245 1.00 93.62 91 ILE A N 1
ATOM 735 C CA . ILE A 1 91 ? -8.512 6.264 5.440 1.00 93.62 91 ILE A CA 1
ATOM 736 C C . ILE A 1 91 ? -7.980 4.985 4.808 1.00 93.62 91 ILE A C 1
ATOM 738 O O . ILE A 1 91 ? -7.435 5.011 3.705 1.00 93.62 91 ILE A O 1
ATOM 742 N N . ILE A 1 92 ? -8.161 3.864 5.496 1.00 93.88 92 ILE A N 1
ATOM 743 C CA . ILE A 1 92 ? -7.932 2.533 4.945 1.00 93.88 92 ILE A CA 1
ATOM 744 C C . ILE A 1 92 ? -9.066 1.602 5.356 1.00 93.88 92 ILE A C 1
ATOM 746 O O . ILE A 1 92 ? -9.536 1.640 6.489 1.00 93.88 92 ILE A O 1
ATOM 750 N N . ARG A 1 93 ? -9.499 0.754 4.423 1.00 94.12 93 ARG A N 1
ATOM 751 C CA . ARG A 1 93 ? -10.552 -0.236 4.649 1.00 94.12 93 ARG A CA 1
ATOM 752 C C . ARG A 1 93 ? -9.977 -1.637 4.536 1.00 94.12 93 ARG A C 1
ATOM 754 O O . ARG A 1 93 ? -9.587 -2.061 3.441 1.00 94.12 93 ARG A O 1
ATOM 761 N N . THR A 1 94 ? -9.888 -2.354 5.653 1.00 92.62 94 THR A N 1
ATOM 762 C CA . THR A 1 94 ? -9.211 -3.654 5.715 1.00 92.62 94 THR A CA 1
ATOM 763 C C . THR A 1 94 ? -9.863 -4.674 6.648 1.00 92.62 94 THR A C 1
ATOM 765 O O . THR A 1 94 ? -10.837 -4.367 7.315 1.00 92.62 94 THR A O 1
ATOM 768 N N . THR A 1 95 ? -9.358 -5.909 6.670 1.00 93.50 95 THR A N 1
ATOM 769 C CA . THR A 1 95 ? -9.812 -6.940 7.618 1.00 93.50 95 THR A CA 1
ATOM 770 C C . THR A 1 95 ? -9.194 -6.706 8.998 1.00 93.50 95 THR A C 1
ATOM 772 O O . THR A 1 95 ? -8.110 -6.135 9.090 1.00 93.50 95 THR A O 1
ATOM 775 N N . ALA A 1 96 ? -9.843 -7.184 10.063 1.00 91.62 96 ALA A N 1
ATOM 776 C CA . ALA A 1 96 ? -9.407 -6.951 11.447 1.00 91.62 96 ALA A CA 1
ATOM 777 C C . ALA A 1 96 ? -7.955 -7.380 11.739 1.00 91.62 96 ALA A C 1
ATOM 779 O O . ALA A 1 96 ? -7.271 -6.740 12.527 1.00 91.62 96 ALA A O 1
ATOM 780 N N . GLU A 1 97 ? -7.480 -8.444 11.093 1.00 90.62 97 GLU A N 1
ATOM 781 C CA . GLU A 1 97 ? -6.164 -9.046 11.353 1.00 90.62 97 GLU A CA 1
ATOM 782 C C . GLU A 1 97 ? -4.994 -8.335 10.650 1.00 90.62 97 GLU A C 1
ATOM 784 O O . GLU A 1 97 ? -3.851 -8.762 10.791 1.00 90.62 97 GLU A O 1
ATOM 789 N N . HIS A 1 98 ? -5.242 -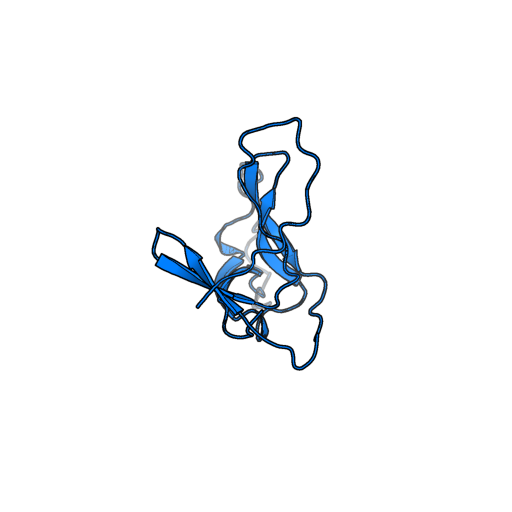7.288 9.852 1.00 89.00 98 HIS A N 1
ATOM 790 C CA . HIS A 1 98 ? -4.160 -6.626 9.118 1.00 89.00 98 HIS A CA 1
ATOM 791 C C . HIS A 1 98 ? -3.188 -5.910 10.070 1.00 89.00 98 HIS A C 1
ATOM 793 O O . HIS A 1 98 ? -3.611 -5.011 10.802 1.00 89.00 98 HIS A O 1
ATOM 799 N N . PRO A 1 99 ? -1.884 -6.242 10.034 1.00 92.06 99 PRO A N 1
ATOM 800 C CA . PRO A 1 99 ? -0.897 -5.591 10.878 1.00 92.06 99 PRO A CA 1
ATOM 801 C C . PRO A 1 99 ? -0.596 -4.177 10.377 1.00 92.06 99 PRO A C 1
ATOM 803 O O . PRO A 1 99 ? -0.491 -3.922 9.175 1.00 92.06 99 PRO A O 1
ATOM 806 N N . TYR A 1 100 ? -0.401 -3.265 11.325 1.00 92.12 100 TYR A N 1
ATOM 807 C CA . TYR A 1 100 ? -0.024 -1.881 11.072 1.00 92.12 100 TYR A CA 1
ATOM 808 C C . TYR A 1 100 ? 1.226 -1.520 11.859 1.00 92.12 100 TYR A C 1
ATOM 810 O O . TYR A 1 100 ? 1.379 -1.908 13.017 1.00 92.12 100 TYR A O 1
ATOM 818 N N . LEU A 1 101 ? 2.096 -0.722 11.241 1.00 91.62 101 LEU A N 1
ATOM 819 C CA . LEU A 1 101 ? 3.237 -0.149 11.936 1.00 91.62 101 LEU A CA 1
ATOM 820 C C . LEU A 1 101 ? 2.751 0.875 12.966 1.00 91.62 101 LEU A C 1
ATOM 822 O O . LEU A 1 101 ? 2.098 1.862 12.619 1.00 91.62 101 LEU A O 1
ATOM 826 N N . VAL A 1 102 ? 3.109 0.655 14.229 1.00 90.62 102 VAL A N 1
ATOM 827 C CA . VAL A 1 102 ? 2.776 1.535 15.352 1.00 90.62 102 VAL A CA 1
ATOM 828 C C . VAL A 1 102 ? 4.047 2.017 16.038 1.00 90.62 102 VAL A C 1
ATOM 830 O O . VAL A 1 102 ? 5.010 1.270 16.195 1.00 90.62 102 VAL A O 1
ATOM 833 N N . LYS A 1 103 ? 4.057 3.278 16.479 1.00 85.75 103 LYS A N 1
ATOM 834 C CA . LYS A 1 103 ? 5.142 3.805 17.313 1.00 85.75 103 LYS A CA 1
ATOM 835 C C . LYS A 1 103 ? 4.901 3.357 18.756 1.00 85.75 103 LYS A C 1
ATOM 837 O O . LYS A 1 103 ? 4.093 3.965 19.456 1.00 85.75 103 LYS A O 1
ATOM 842 N N . THR A 1 104 ? 5.572 2.300 19.204 1.00 80.56 104 THR A N 1
ATOM 843 C CA . THR A 1 104 ? 5.520 1.883 20.609 1.00 80.56 104 THR A CA 1
ATOM 844 C C . THR A 1 104 ? 6.308 2.873 21.465 1.00 80.56 104 THR A C 1
ATOM 846 O O . THR A 1 104 ? 7.501 3.089 21.269 1.00 80.56 104 THR A O 1
ATOM 849 N N . GLN A 1 105 ? 5.648 3.495 22.444 1.00 58.47 105 GLN A N 1
ATOM 850 C CA . GLN A 1 105 ? 6.320 4.288 23.479 1.00 58.47 105 GLN A CA 1
ATOM 851 C C . GLN A 1 105 ? 6.869 3.366 24.581 1.00 58.47 105 GLN A C 1
ATOM 853 O O . GLN A 1 105 ? 6.563 3.555 25.747 1.00 58.47 105 GLN A O 1
ATOM 858 N N . ASN A 1 106 ? 7.578 2.293 24.219 1.00 50.41 106 ASN A N 1
ATOM 859 C CA . ASN A 1 106 ? 8.441 1.543 25.136 1.00 50.41 106 ASN A CA 1
ATOM 860 C C . ASN A 1 106 ? 9.119 0.382 24.391 1.00 50.41 106 ASN A C 1
ATOM 862 O O . ASN A 1 106 ? 8.413 -0.492 23.883 1.00 50.41 106 ASN A O 1
ATOM 866 N N . PRO A 1 107 ? 10.461 0.296 24.371 1.00 51.41 107 PRO A N 1
ATOM 867 C CA . PRO A 1 107 ? 11.173 -0.801 23.713 1.00 51.41 107 PRO A CA 1
ATOM 868 C C . PRO A 1 107 ? 11.033 -2.152 24.440 1.00 51.41 107 PRO A C 1
ATOM 870 O O . PRO A 1 107 ? 11.481 -3.166 23.918 1.00 51.41 107 PRO A O 1
ATOM 873 N N . ASN A 1 108 ? 10.407 -2.190 25.624 1.00 51.22 108 ASN A N 1
ATOM 874 C CA . ASN A 1 108 ? 10.290 -3.398 26.452 1.00 51.22 108 ASN A CA 1
ATOM 875 C C . ASN A 1 108 ? 8.909 -4.082 26.401 1.00 51.22 108 ASN A C 1
ATOM 877 O O . ASN A 1 108 ? 8.665 -5.049 27.118 1.00 51.22 108 ASN A O 1
ATOM 881 N N . VAL A 1 109 ? 7.989 -3.611 25.553 1.00 51.19 109 VAL A N 1
ATOM 882 C CA . VAL A 1 109 ? 6.699 -4.284 25.350 1.00 51.19 109 VAL A CA 1
ATOM 883 C C . VAL A 1 109 ? 6.789 -5.102 24.068 1.00 51.19 109 VAL A C 1
ATOM 885 O O . VAL A 1 109 ? 6.649 -4.572 22.966 1.00 51.19 109 VAL A O 1
ATOM 888 N N . LYS A 1 110 ? 7.041 -6.411 24.211 1.00 43.66 110 LYS A N 1
ATOM 889 C CA . LYS A 1 110 ? 6.827 -7.377 23.126 1.00 43.66 110 LYS A CA 1
ATOM 890 C C . LYS A 1 110 ? 5.424 -7.155 22.569 1.00 43.66 110 LYS A C 1
ATOM 892 O O . LYS A 1 110 ? 4.487 -7.125 23.359 1.00 43.66 110 LYS A O 1
ATOM 897 N N . SER A 1 111 ? 5.328 -7.002 21.245 1.00 52.47 111 SER A N 1
ATOM 898 C CA . SER A 1 111 ? 4.107 -6.985 20.424 1.00 52.47 111 SER A CA 1
ATOM 899 C C . SER A 1 111 ? 2.931 -7.682 21.117 1.00 52.47 111 SER A C 1
ATOM 901 O O . SER A 1 111 ? 2.740 -8.890 20.976 1.00 52.47 111 SER A O 1
ATOM 903 N N . GLN A 1 112 ? 2.158 -6.932 21.900 1.00 42.88 112 GLN A N 1
ATOM 904 C CA . GLN A 1 112 ? 0.888 -7.416 22.408 1.00 42.88 112 GLN A CA 1
ATOM 905 C C . GLN A 1 112 ? -0.112 -7.249 21.272 1.00 42.88 112 GLN A C 1
ATOM 907 O O . GLN A 1 112 ? -0.231 -6.166 20.701 1.00 42.88 112 GLN A O 1
ATOM 912 N N . ASN A 1 113 ? -0.799 -8.339 20.928 1.00 44.12 113 ASN A N 1
ATOM 913 C CA . ASN A 1 113 ? -1.939 -8.324 20.023 1.00 44.12 113 ASN A CA 1
ATOM 914 C C . ASN A 1 113 ? -2.961 -7.307 20.543 1.00 44.12 113 ASN A C 1
ATOM 916 O O . ASN A 1 113 ? -3.720 -7.593 21.471 1.00 44.12 113 ASN A O 1
ATOM 920 N N . PHE A 1 114 ? -2.969 -6.108 19.965 1.00 46.56 114 PHE A N 1
ATOM 921 C CA . PHE A 1 114 ? -3.968 -5.103 20.283 1.00 46.56 114 PHE A CA 1
ATOM 922 C C . PHE A 1 114 ? -5.281 -5.507 19.611 1.00 46.56 114 PHE A C 1
ATOM 924 O O . PHE A 1 114 ? -5.570 -5.115 18.483 1.00 46.56 114 PHE A O 1
ATOM 931 N N . ASN A 1 115 ? -6.096 -6.280 20.332 1.00 40.34 115 ASN A N 1
ATOM 932 C CA . ASN A 1 115 ? -7.531 -6.376 20.079 1.00 40.34 115 ASN A CA 1
ATOM 933 C C . ASN A 1 115 ? -8.160 -5.007 20.380 1.00 40.34 115 ASN A C 1
ATOM 935 O O . ASN A 1 115 ? -8.665 -4.751 21.476 1.00 40.34 115 ASN A O 1
ATOM 939 N N . LEU A 1 116 ? -8.087 -4.098 19.409 1.00 38.06 116 LEU A N 1
ATOM 940 C CA . LEU A 1 116 ? -8.760 -2.806 19.452 1.00 38.06 116 LEU A CA 1
ATOM 941 C C . LEU A 1 116 ? -10.273 -3.037 19.355 1.00 38.06 116 LEU A C 1
ATOM 943 O O . LEU A 1 116 ? -10.839 -3.146 18.270 1.00 38.06 116 LEU A O 1
ATOM 947 N N . LYS A 1 117 ? -10.944 -3.105 20.512 1.00 36.38 117 LYS A N 1
ATOM 948 C CA . LYS A 1 117 ? -12.397 -2.924 20.599 1.00 36.38 117 LYS A CA 1
ATOM 949 C C . LYS A 1 117 ? -12.715 -1.470 20.253 1.00 36.38 117 LYS A C 1
ATOM 951 O O . LYS A 1 117 ? -12.674 -0.598 21.116 1.00 36.38 117 LYS A O 1
ATOM 956 N N . ILE A 1 118 ? -13.022 -1.219 18.985 1.00 33.62 118 ILE A N 1
ATOM 957 C CA . ILE A 1 118 ? -13.646 0.027 18.544 1.00 33.62 118 ILE A CA 1
ATOM 958 C C . ILE A 1 118 ? -15.098 -0.027 19.035 1.00 33.62 118 ILE A C 1
ATOM 960 O O . ILE A 1 118 ? -15.895 -0.819 18.536 1.00 33.62 118 ILE A O 1
ATOM 964 N N . LYS A 1 119 ? -15.420 0.753 20.073 1.00 31.00 119 LYS A N 1
ATOM 965 C CA . LYS A 1 119 ? -16.811 1.050 20.436 1.00 31.00 119 LYS A CA 1
ATOM 966 C C . LYS A 1 119 ? -17.324 2.112 19.462 1.00 31.00 119 LYS A C 1
ATOM 968 O O . LYS A 1 119 ? -16.682 3.150 19.316 1.00 31.00 119 LYS A O 1
ATOM 973 N N . ILE A 1 120 ? -18.425 1.778 18.795 1.00 42.78 120 ILE A N 1
ATOM 974 C CA . ILE A 1 120 ? -19.255 2.662 17.967 1.00 42.78 120 ILE A CA 1
ATOM 975 C C . ILE A 1 120 ? -20.072 3.555 18.901 1.00 42.78 120 ILE A C 1
ATOM 977 O O . ILE A 1 120 ? -20.488 3.028 19.963 1.00 42.78 120 ILE A O 1
#

InterPro domains:
  IPR006141 Intein N-terminal splicing region [PS50817] (1-102)
  IPR006141 Intein N-terminal splicing region [TI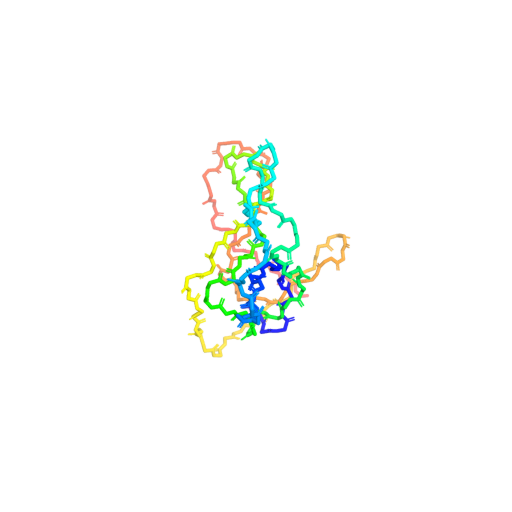GR01445] (2-102)
  IPR036844 Hint domain superfamily [SSF51294] (43-105)

Secondary structure (DSSP, 8-state):
--TT-EEEEEEE-----S-TTS----SB-TTSPBPGGGEEEEEEETTT--TT-EEEEEETTTTEEEEEE--------S---EEEE-TT--EEEE-TT-------S-TT------------

pLDDT: mean 78.18, std 20.19, range [31.0, 96.06]

Organism: NCBI:txid1974621

Foldseek 3Di:
DDQQQWFWWKDFDDPPPPDPPPDPDDQADPVRDGPPVGIDTDGHGNNGDDQQIWTFDQDPVVRDTDTHGDHDDDDPDDDDWDWDADPVGDIDIHHPPDDDDDDDPDPPDDDDPPPPPDDD

Sequence (120 aa):
MTGDTLLPIRRRKKVKKLNKKLNNFDPLNQDGTLNNEDYDYLLTPIRDVLPGDQVLSLNEATNRAEYRKIRALMDMGVRAIYELRTKSGRIIRTTAEHPYLVKTQNPNVKSQNFNLKIKI